Protein AF-Q3U8I1-F1 (afdb_monomer)

Secondary structure (DSSP, 8-state):
-HHHHHHHHHHHHHHHHHHHH-----TT-HHHHHHHHHHHT-HHHHTTSPPHHHHHHHHHHHHHHT--

Mean predicted aligned error: 3.15 Å

Organism: Mus musculus (NCBI:txid10090)

Nearest PDB structures (foldseek):
  6y2h-assembly4_D  TM=9.993E-01  e=3.660E-06  Homo sapiens
  6y2h-assembly1_A  TM=9.974E-01  e=4.432E-06  Homo sapiens
  4jzq-assembly2_B  TM=1.002E+00  e=1.015E-05  Homo sapiens
  1k0o-assembly1_A  TM=9.926E-01  e=1.586E-05  Homo sapiens
  1k0n-assembly1_A  TM=9.935E-01  e=2.181E-05  Homo sapiens

Structure (mmCIF, N/CA/C/O backbone):
data_AF-Q3U8I1-F1
#
_entry.id   AF-Q3U8I1-F1
#
loop_
_atom_site.group_PDB
_atom_site.id
_atom_site.type_symbol
_atom_site.label_atom_id
_atom_site.label_alt_id
_atom_site.label_comp_id
_atom_site.label_asym_id
_atom_site.label_entity_id
_atom_site.label_seq_id
_atom_site.pdbx_PDB_ins_code
_atom_site.Cartn_x
_atom_site.Cartn_y
_atom_site.Cartn_z
_atom_site.occupancy
_atom_site.B_iso_or_equiv
_atom_site.auth_seq_id
_atom_site.auth_comp_id
_atom_site.auth_asym_id
_atom_site.auth_atom_id
_atom_site.pdbx_PDB_model_num
ATOM 1 N N . LEU A 1 1 ? 4.687 8.670 -15.950 1.00 83.81 1 LEU A N 1
ATOM 2 C CA . LEU A 1 1 ? 3.703 9.623 -15.370 1.00 83.81 1 LEU A CA 1
ATOM 3 C C . LEU A 1 1 ? 2.550 8.903 -14.667 1.00 83.81 1 LEU A C 1
ATOM 5 O O . LEU A 1 1 ? 2.244 9.258 -13.537 1.00 83.81 1 LEU A O 1
ATOM 9 N N . ALA A 1 2 ? 1.930 7.894 -15.294 1.00 95.00 2 ALA A N 1
ATOM 10 C CA . ALA A 1 2 ? 0.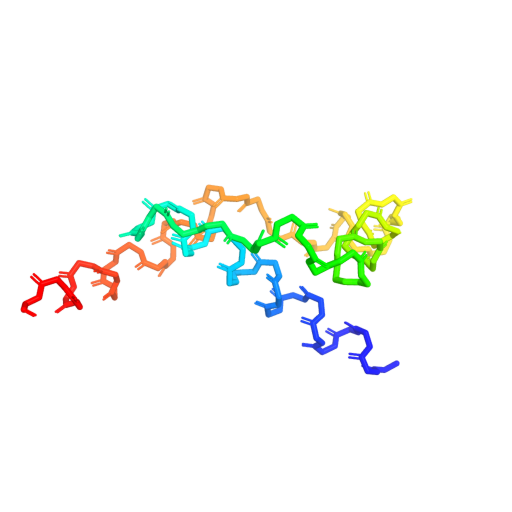841 7.125 -14.678 1.00 95.00 2 ALA A CA 1
ATOM 11 C C . ALA A 1 2 ? 1.259 6.440 -13.360 1.00 95.00 2 ALA A C 1
ATOM 13 O O . ALA A 1 2 ? 0.547 6.556 -12.363 1.00 95.00 2 ALA A O 1
ATOM 14 N N . ASP A 1 3 ? 2.442 5.817 -13.327 1.00 94.56 3 ASP A N 1
ATOM 15 C CA . ASP A 1 3 ? 2.937 5.088 -12.150 1.00 94.56 3 ASP A CA 1
ATOM 16 C C . ASP A 1 3 ? 3.151 6.000 -10.939 1.00 94.56 3 ASP A C 1
ATOM 18 O O . ASP A 1 3 ? 2.719 5.680 -9.836 1.00 94.56 3 ASP A O 1
ATOM 22 N N . CYS A 1 4 ? 3.724 7.186 -11.156 1.00 94.06 4 CYS A N 1
ATOM 23 C CA . CYS A 1 4 ? 3.968 8.175 -10.104 1.00 94.06 4 CYS A CA 1
ATOM 24 C C . CYS A 1 4 ? 2.671 8.675 -9.443 1.00 94.06 4 CYS A C 1
ATOM 26 O O . CYS A 1 4 ? 2.690 9.093 -8.292 1.00 94.06 4 CYS A O 1
ATOM 28 N N . ASN A 1 5 ? 1.542 8.640 -10.159 1.00 95.56 5 ASN A N 1
ATOM 29 C CA . ASN A 1 5 ? 0.236 9.019 -9.617 1.00 95.56 5 ASN A CA 1
ATOM 30 C C . ASN A 1 5 ? -0.454 7.837 -8.912 1.00 95.56 5 ASN A C 1
ATOM 32 O O . ASN A 1 5 ? -1.115 8.020 -7.889 1.00 95.56 5 ASN A O 1
ATOM 36 N N . LEU A 1 6 ? -0.320 6.625 -9.462 1.00 96.62 6 LEU A N 1
ATOM 37 C CA . LEU A 1 6 ? -1.017 5.439 -8.967 1.00 96.62 6 LEU A CA 1
ATOM 38 C C . LEU A 1 6 ? -0.318 4.791 -7.767 1.00 96.62 6 LEU A C 1
ATOM 40 O O . LEU A 1 6 ? -0.987 4.471 -6.786 1.00 96.62 6 LEU A O 1
ATOM 44 N N . LEU A 1 7 ? 1.000 4.590 -7.828 1.00 96.44 7 LEU A N 1
ATOM 45 C CA . LEU A 1 7 ? 1.748 3.818 -6.831 1.00 96.44 7 LEU A CA 1
ATOM 46 C C . LEU A 1 7 ? 1.640 4.383 -5.406 1.00 96.44 7 LEU A C 1
ATOM 48 O O . LEU A 1 7 ? 1.355 3.592 -4.504 1.00 96.44 7 LEU A O 1
ATOM 52 N N . PRO A 1 8 ? 1.762 5.708 -5.165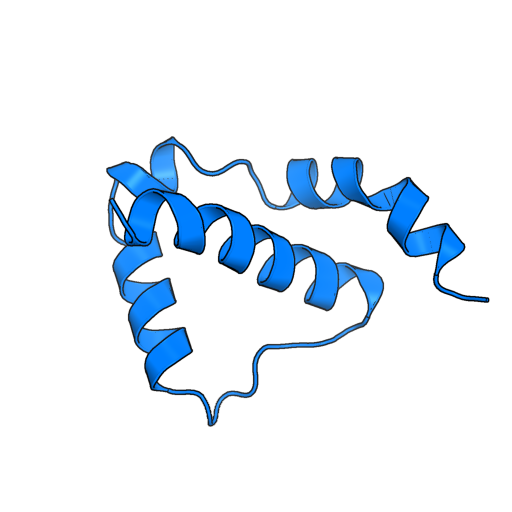 1.00 96.56 8 PRO A N 1
ATOM 53 C CA . PRO A 1 8 ? 1.598 6.251 -3.816 1.00 96.56 8 PRO A CA 1
ATOM 54 C C . PRO A 1 8 ? 0.196 5.989 -3.250 1.00 96.56 8 PRO A C 1
ATOM 56 O O . PRO A 1 8 ? 0.044 5.589 -2.098 1.00 96.56 8 PRO A O 1
ATOM 59 N N . LYS A 1 9 ? -0.846 6.136 -4.080 1.00 96.69 9 LYS A N 1
ATOM 60 C CA . LYS A 1 9 ? -2.240 5.883 -3.680 1.00 96.69 9 LYS A CA 1
ATOM 61 C C . LYS A 1 9 ? -2.482 4.405 -3.399 1.00 96.69 9 LYS A C 1
ATOM 63 O O . LYS A 1 9 ? -3.117 4.064 -2.405 1.00 96.69 9 LYS A O 1
ATOM 68 N N . LEU A 1 10 ? -1.960 3.529 -4.255 1.00 97.12 10 LEU A N 1
ATOM 69 C CA . LEU A 1 10 ? -2.103 2.087 -4.101 1.00 97.12 10 LEU A CA 1
ATOM 70 C C . LEU A 1 10 ? -1.383 1.579 -2.844 1.00 97.12 10 LEU A C 1
ATOM 72 O O . LEU A 1 10 ? -1.927 0.735 -2.133 1.00 97.12 10 LEU A O 1
ATOM 76 N N . HIS A 1 11 ? -0.204 2.125 -2.533 1.00 96.88 11 HIS A N 1
ATOM 77 C CA . HIS A 1 11 ? 0.507 1.837 -1.289 1.00 96.88 11 HIS A CA 1
ATOM 78 C C . HIS A 1 11 ? -0.305 2.260 -0.061 1.00 96.88 11 HIS A C 1
ATOM 80 O O . HIS A 1 11 ? -0.507 1.444 0.837 1.00 96.88 11 HIS A O 1
ATOM 86 N N . ILE A 1 12 ? -0.846 3.484 -0.050 1.00 97.25 12 ILE A N 1
ATOM 87 C CA . ILE A 1 12 ? -1.706 3.961 1.043 1.00 97.25 12 ILE A CA 1
ATOM 88 C C . ILE A 1 12 ? -2.907 3.029 1.233 1.00 97.25 12 ILE A C 1
ATOM 90 O O . ILE A 1 12 ? -3.180 2.608 2.355 1.00 97.25 12 ILE A O 1
ATOM 94 N N . VAL A 1 13 ? -3.599 2.654 0.150 1.00 96.62 13 VAL A N 1
ATOM 95 C CA . VAL A 1 13 ? -4.737 1.721 0.215 1.00 96.62 13 VAL A CA 1
ATOM 96 C C . VAL A 1 13 ? -4.316 0.383 0.820 1.00 96.62 13 VAL A C 1
ATOM 98 O O . VAL A 1 13 ? -4.994 -0.099 1.724 1.00 96.62 13 VAL A O 1
ATOM 101 N N . LYS A 1 14 ? -3.194 -0.198 0.376 1.00 97.12 14 LYS A N 1
ATOM 102 C CA . LYS A 1 14 ? -2.673 -1.464 0.914 1.00 97.12 14 LYS A CA 1
ATOM 103 C C . LYS A 1 14 ? -2.429 -1.376 2.428 1.00 97.12 14 LYS A C 1
ATOM 105 O O . LYS A 1 14 ? -2.875 -2.259 3.156 1.00 97.12 14 LYS A O 1
ATOM 110 N N . VAL A 1 15 ? -1.750 -0.328 2.900 1.00 97.62 15 VAL A N 1
ATOM 111 C CA . VAL A 1 15 ? -1.391 -0.157 4.321 1.00 97.62 15 VAL A CA 1
ATOM 112 C C . VAL A 1 15 ? -2.628 0.120 5.180 1.00 97.62 15 VAL A C 1
ATOM 114 O O . VAL A 1 15 ? -2.900 -0.597 6.145 1.00 97.62 15 VAL A O 1
ATOM 117 N N . VAL A 1 16 ? -3.428 1.123 4.810 1.00 97.38 16 VAL A N 1
ATOM 118 C CA . VAL A 1 16 ? -4.587 1.573 5.598 1.00 97.38 16 VAL A CA 1
ATOM 119 C C . VAL A 1 16 ? -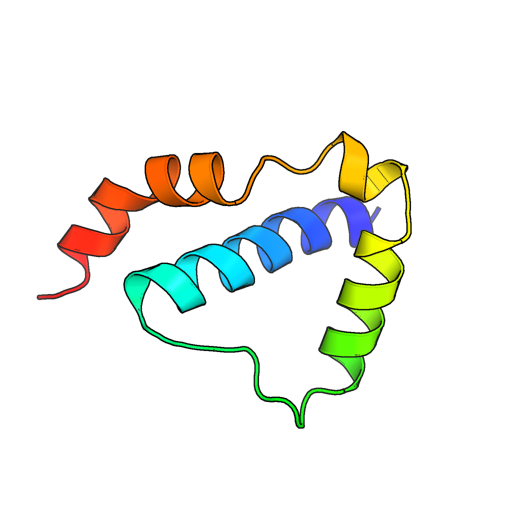5.675 0.501 5.645 1.00 97.38 16 VAL A C 1
ATOM 121 O O . VAL A 1 16 ? -6.228 0.236 6.716 1.00 97.38 16 VAL A O 1
ATOM 124 N N . ALA A 1 17 ? -5.984 -0.147 4.516 1.00 96.44 17 ALA A N 1
ATOM 125 C CA . ALA A 1 17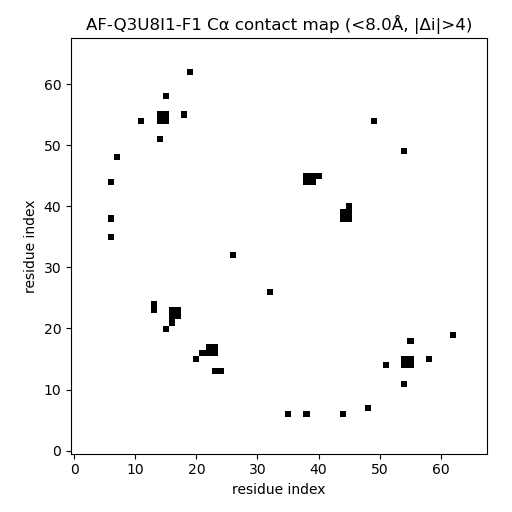 ? -7.016 -1.182 4.473 1.00 96.44 17 ALA A CA 1
ATOM 126 C C . ALA A 1 17 ? -6.626 -2.402 5.317 1.00 96.44 17 ALA A C 1
ATOM 128 O O . ALA A 1 17 ? -7.463 -2.930 6.060 1.00 96.44 17 ALA A O 1
ATOM 129 N N . LYS A 1 18 ? -5.345 -2.794 5.290 1.00 96.75 18 LYS A N 1
ATOM 130 C CA . LYS A 1 18 ? -4.846 -3.868 6.147 1.00 96.75 18 LYS A CA 1
ATOM 131 C C . LYS A 1 18 ? -4.941 -3.489 7.620 1.00 96.75 18 LYS A C 1
ATOM 133 O O . LYS A 1 18 ? -5.530 -4.237 8.399 1.00 96.75 18 LYS A O 1
ATOM 138 N N . LYS A 1 19 ? -4.433 -2.313 8.000 1.00 96.88 19 LYS A N 1
ATOM 139 C CA . LYS A 1 19 ? -4.394 -1.873 9.400 1.00 96.88 19 LYS A CA 1
ATOM 140 C C . LYS A 1 19 ? -5.780 -1.710 10.021 1.00 96.88 19 LYS A C 1
ATOM 142 O O . LYS A 1 19 ? -6.010 -2.174 11.134 1.00 96.88 19 LYS A O 1
ATOM 147 N N . TYR A 1 20 ? -6.692 -1.035 9.326 1.00 96.25 20 TYR A N 1
ATOM 148 C CA . TYR A 1 20 ? -7.947 -0.580 9.930 1.00 96.25 20 TYR A CA 1
ATOM 149 C C . TYR A 1 20 ? -9.165 -1.422 9.569 1.00 96.25 20 TYR A C 1
ATOM 151 O O . TYR A 1 20 ? -10.210 -1.260 10.200 1.00 96.25 20 TYR A O 1
ATOM 159 N N . ARG A 1 21 ? -9.077 -2.284 8.553 1.00 94.50 21 ARG A N 1
ATOM 160 C CA . ARG A 1 21 ? -10.202 -3.115 8.093 1.00 94.50 21 ARG A CA 1
ATOM 161 C C . ARG A 1 21 ? -9.843 -4.591 7.935 1.00 94.50 21 ARG A C 1
ATOM 163 O O . ARG A 1 21 ? -10.689 -5.359 7.493 1.00 94.50 21 ARG A O 1
ATOM 170 N N . ASN A 1 22 ? -8.618 -4.986 8.301 1.00 95.19 22 ASN A N 1
ATOM 171 C CA . ASN A 1 22 ? -8.082 -6.334 8.093 1.00 95.19 22 ASN A CA 1
ATOM 172 C C . ASN A 1 22 ? -8.314 -6.849 6.660 1.00 95.19 22 ASN A C 1
ATOM 174 O O . ASN A 1 22 ? -8.563 -8.032 6.437 1.00 95.19 22 ASN A O 1
ATOM 178 N N . PHE A 1 23 ? -8.268 -5.936 5.692 1.00 96.25 23 PHE A N 1
ATOM 179 C CA . PHE A 1 23 ? -8.459 -6.248 4.288 1.00 96.25 23 PHE A CA 1
ATOM 180 C C . PHE A 1 23 ? -7.098 -6.328 3.604 1.00 96.25 23 PHE A C 1
ATOM 182 O O . PHE A 1 23 ? -6.324 -5.372 3.636 1.00 96.25 23 PHE A O 1
ATOM 189 N N . ASP A 1 24 ? -6.830 -7.455 2.955 1.00 96.62 24 ASP A N 1
ATOM 190 C CA . ASP A 1 24 ? -5.685 -7.634 2.069 1.00 96.62 24 ASP A CA 1
ATOM 191 C C . ASP A 1 24 ? -6.152 -7.630 0.613 1.00 96.62 24 ASP A C 1
ATOM 193 O O . ASP A 1 24 ? -7.219 -8.156 0.290 1.00 96.62 24 ASP A O 1
ATOM 197 N N . ILE A 1 25 ? -5.317 -7.107 -0.290 1.00 96.31 25 ILE A N 1
ATOM 198 C CA . ILE A 1 25 ? -5.530 -7.282 -1.730 1.00 96.31 25 ILE A CA 1
ATOM 199 C C . ILE A 1 25 ? -5.558 -8.796 -2.014 1.00 96.31 25 ILE A C 1
ATOM 201 O O . ILE A 1 25 ? -4.581 -9.484 -1.700 1.00 96.31 25 ILE A O 1
ATOM 205 N N . PRO A 1 26 ? -6.635 -9.350 -2.603 1.00 97.44 26 PRO A N 1
ATOM 206 C CA . PRO A 1 26 ? -6.746 -10.788 -2.813 1.00 97.44 26 PRO A CA 1
ATOM 207 C C . PRO A 1 26 ? -5.538 -11.359 -3.562 1.00 97.44 26 PRO A C 1
ATOM 209 O O . PRO A 1 26 ? -5.100 -10.808 -4.572 1.00 97.44 26 PRO A O 1
ATOM 212 N N . LYS A 1 27 ? -5.008 -12.502 -3.107 1.00 95.25 27 LYS A N 1
ATOM 213 C CA . LYS A 1 27 ? -3.837 -13.151 -3.735 1.00 95.25 27 LYS A CA 1
ATOM 214 C C . LYS A 1 27 ? -4.068 -13.523 -5.206 1.00 95.25 27 LYS A C 1
ATOM 216 O O . LYS A 1 27 ? -3.120 -13.551 -5.982 1.00 95.25 27 LYS A O 1
ATOM 221 N N . GLY A 1 28 ? -5.325 -13.751 -5.598 1.00 97.81 28 GLY A N 1
ATOM 222 C CA . GLY A 1 28 ? -5.713 -14.011 -6.988 1.00 97.81 28 GLY A CA 1
ATOM 223 C C . GLY A 1 28 ? -5.518 -12.817 -7.934 1.00 97.81 28 GLY A C 1
ATOM 224 O O . GLY A 1 28 ? -5.456 -13.010 -9.144 1.00 97.81 28 GLY A O 1
ATOM 225 N N . MET A 1 29 ? -5.356 -11.592 -7.417 1.00 97.75 29 MET A N 1
ATOM 226 C CA . MET A 1 29 ? -5.057 -10.397 -8.217 1.00 97.75 29 MET A CA 1
ATOM 227 C C . MET A 1 29 ? -3.562 -10.317 -8.561 1.00 97.75 29 MET A C 1
ATOM 229 O O . MET A 1 29 ? -2.858 -9.372 -8.200 1.00 97.75 29 MET A O 1
ATOM 233 N N . THR A 1 30 ? -3.057 -11.331 -9.262 1.00 97.88 30 THR A N 1
ATOM 234 C CA . THR A 1 30 ? -1.622 -11.529 -9.535 1.00 97.88 30 THR A CA 1
ATOM 235 C C . THR A 1 30 ? -0.974 -10.363 -10.283 1.00 97.88 30 THR A C 1
ATOM 237 O O . THR A 1 30 ? 0.189 -10.051 -10.037 1.00 97.88 30 THR A O 1
ATOM 240 N N . GLY A 1 31 ? -1.719 -9.670 -11.151 1.00 97.81 31 GLY A N 1
ATOM 241 C CA . GLY A 1 31 ? -1.241 -8.472 -11.846 1.00 97.81 31 GLY A CA 1
ATOM 242 C C . GLY A 1 31 ? -0.900 -7.319 -10.897 1.00 97.81 31 GLY A C 1
ATOM 243 O O . GLY A 1 31 ? 0.143 -6.690 -11.058 1.00 97.81 31 GLY A O 1
ATOM 244 N N . ILE A 1 32 ? -1.730 -7.093 -9.872 1.00 96.94 32 ILE A N 1
ATOM 245 C CA . ILE A 1 32 ? -1.509 -6.045 -8.862 1.00 96.94 32 ILE A CA 1
ATOM 246 C C . ILE A 1 32 ? -0.301 -6.398 -7.999 1.00 96.94 32 ILE A C 1
ATOM 248 O O . ILE A 1 32 ? 0.564 -5.554 -7.775 1.00 96.94 32 ILE A O 1
ATOM 252 N N . TRP A 1 33 ? -0.210 -7.653 -7.557 1.00 97.62 33 TRP A N 1
ATOM 253 C CA . TRP A 1 33 ? 0.924 -8.120 -6.764 1.00 97.62 33 TRP A CA 1
ATOM 254 C C . TRP A 1 33 ? 2.237 -8.003 -7.529 1.00 97.62 33 TRP A C 1
ATOM 256 O O . TRP A 1 33 ? 3.183 -7.424 -7.008 1.00 97.62 33 TRP A O 1
ATOM 266 N N . ARG A 1 34 ? 2.277 -8.449 -8.789 1.00 97.94 34 ARG A N 1
ATOM 267 C CA . ARG A 1 34 ? 3.457 -8.288 -9.648 1.00 97.94 34 ARG A CA 1
ATOM 268 C C . ARG A 1 34 ? 3.844 -6.817 -9.812 1.00 97.94 34 ARG A C 1
ATOM 270 O O . ARG A 1 34 ? 5.023 -6.491 -9.738 1.00 97.94 34 ARG A O 1
ATOM 277 N N . TYR A 1 35 ? 2.866 -5.935 -10.018 1.00 97.50 35 TYR A N 1
ATOM 278 C CA . TYR A 1 35 ? 3.111 -4.501 -10.158 1.00 97.50 35 TYR A CA 1
ATOM 279 C C . TYR A 1 35 ? 3.702 -3.886 -8.882 1.00 97.50 35 TYR A C 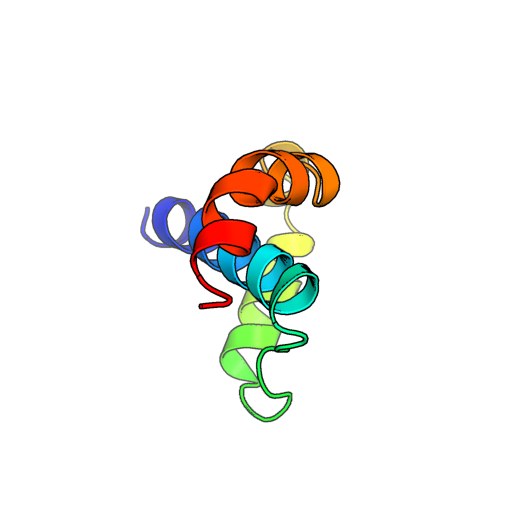1
ATOM 281 O O . TYR A 1 35 ? 4.736 -3.226 -8.944 1.00 97.50 35 TYR A O 1
ATOM 289 N N . LEU A 1 36 ? 3.104 -4.171 -7.723 1.00 96.56 36 LEU A N 1
ATOM 290 C CA . LEU A 1 36 ? 3.604 -3.712 -6.429 1.00 96.56 36 LEU A CA 1
ATOM 291 C C . LEU A 1 36 ? 4.999 -4.261 -6.128 1.00 96.56 36 LEU A C 1
ATOM 293 O O . LEU A 1 36 ? 5.869 -3.494 -5.737 1.00 96.56 36 LEU A O 1
ATOM 297 N N . THR A 1 37 ? 5.239 -5.558 -6.336 1.00 96.88 37 THR A N 1
ATOM 298 C CA . THR A 1 37 ? 6.558 -6.171 -6.121 1.00 96.88 37 THR A CA 1
ATOM 299 C C . THR A 1 37 ? 7.630 -5.502 -6.975 1.00 96.88 37 THR A C 1
ATOM 301 O O . THR A 1 37 ? 8.681 -5.149 -6.448 1.00 96.88 37 THR A O 1
ATOM 304 N N . ASN A 1 38 ? 7.348 -5.259 -8.257 1.00 97.44 38 ASN A N 1
ATOM 305 C CA . ASN A 1 38 ? 8.280 -4.569 -9.147 1.00 97.44 38 ASN A CA 1
ATOM 306 C C . ASN A 1 38 ? 8.513 -3.110 -8.732 1.00 97.44 38 ASN A C 1
ATOM 308 O O . ASN A 1 38 ? 9.613 -2.600 -8.906 1.00 97.44 38 ASN A O 1
ATOM 312 N N . ALA A 1 39 ? 7.498 -2.422 -8.205 1.00 96.81 39 ALA A N 1
ATOM 313 C CA . ALA A 1 39 ? 7.650 -1.057 -7.712 1.00 96.81 39 ALA A CA 1
ATOM 314 C C . ALA A 1 39 ? 8.478 -1.004 -6.420 1.00 96.81 39 ALA A C 1
ATOM 316 O O . ALA A 1 39 ? 9.372 -0.177 -6.299 1.00 96.81 39 ALA A O 1
ATOM 317 N N . TYR A 1 40 ? 8.244 -1.916 -5.474 1.00 95.88 40 TYR A N 1
ATOM 318 C CA . TYR A 1 40 ? 9.018 -1.994 -4.230 1.00 95.88 40 TYR A CA 1
ATOM 319 C C . TYR A 1 40 ? 10.475 -2.440 -4.429 1.00 95.88 40 TYR A C 1
ATOM 321 O O . TYR A 1 40 ? 11.257 -2.348 -3.491 1.00 95.88 40 TYR A O 1
ATOM 329 N N . SER A 1 41 ? 10.864 -2.918 -5.614 1.00 96.69 41 SER A N 1
ATOM 330 C CA . SER A 1 41 ? 12.269 -3.185 -5.951 1.00 96.69 41 SER A CA 1
ATOM 331 C C . SER A 1 41 ? 12.958 -2.011 -6.657 1.00 96.69 41 SER A C 1
ATOM 333 O O . SER A 1 41 ? 14.057 -2.185 -7.180 1.00 96.69 41 SER A O 1
ATOM 335 N N . ARG A 1 42 ? 12.294 -0.855 -6.776 1.00 96.81 42 ARG A N 1
ATOM 336 C CA . ARG A 1 42 ? 12.796 0.334 -7.475 1.00 96.81 42 ARG A CA 1
ATOM 337 C C . ARG A 1 42 ? 13.053 1.460 -6.487 1.00 96.81 42 ARG A C 1
ATOM 339 O O . ARG A 1 42 ? 12.139 1.873 -5.773 1.00 96.81 42 ARG A O 1
ATOM 346 N N . ASP A 1 43 ? 14.276 1.974 -6.510 1.00 96.56 43 ASP A N 1
ATOM 347 C CA . ASP A 1 43 ? 14.749 3.043 -5.628 1.00 96.56 43 ASP A CA 1
ATOM 348 C C . ASP A 1 43 ? 13.897 4.310 -5.734 1.00 96.56 43 ASP A C 1
ATOM 350 O O . ASP A 1 43 ? 13.658 4.991 -4.738 1.00 96.56 43 ASP A O 1
ATOM 354 N N . GLU A 1 44 ? 13.380 4.613 -6.927 1.00 96.00 44 GLU A N 1
ATOM 355 C CA . GLU A 1 44 ? 12.527 5.776 -7.172 1.00 96.00 44 GLU A CA 1
ATOM 356 C C . GLU A 1 44 ? 11.245 5.732 -6.339 1.00 96.00 44 GLU A C 1
ATOM 358 O O . GLU A 1 44 ? 10.733 6.775 -5.933 1.00 96.00 44 GLU A O 1
ATOM 363 N N . PHE A 1 45 ? 10.725 4.532 -6.078 1.00 94.25 45 PHE A N 1
ATOM 364 C CA . PHE A 1 45 ? 9.532 4.347 -5.268 1.00 94.25 45 PHE A CA 1
ATOM 365 C C . PHE A 1 45 ? 9.874 4.128 -3.794 1.00 94.25 45 PHE A C 1
ATOM 367 O O . PHE A 1 45 ? 9.274 4.763 -2.931 1.00 94.25 45 PHE A O 1
ATOM 374 N N . THR A 1 46 ? 10.844 3.268 -3.481 1.00 93.75 46 THR A N 1
ATOM 375 C CA . THR A 1 46 ? 11.181 2.933 -2.088 1.00 93.75 46 THR A CA 1
ATOM 376 C C . THR A 1 46 ? 11.758 4.111 -1.313 1.00 93.75 46 THR A C 1
ATOM 378 O O . THR A 1 46 ? 11.414 4.275 -0.147 1.00 93.75 46 THR A O 1
ATOM 381 N N . ASN A 1 47 ? 12.567 4.964 -1.949 1.00 94.25 47 ASN A N 1
ATOM 382 C CA . ASN A 1 47 ? 13.184 6.115 -1.283 1.00 94.25 47 ASN A CA 1
ATOM 383 C C . ASN A 1 47 ? 12.251 7.329 -1.166 1.00 94.25 47 ASN A C 1
ATOM 385 O O . ASN A 1 47 ? 12.582 8.287 -0.471 1.00 94.25 47 ASN A O 1
ATOM 389 N N . THR A 1 48 ? 11.108 7.324 -1.859 1.00 94.44 48 THR A N 1
ATOM 390 C CA . THR A 1 48 ? 10.145 8.441 -1.854 1.00 94.44 48 THR A CA 1
ATOM 391 C C . THR A 1 48 ? 8.829 8.100 -1.163 1.00 94.44 48 THR A C 1
ATOM 393 O O . THR A 1 48 ? 8.063 9.000 -0.815 1.00 94.44 48 THR A O 1
ATOM 396 N N . CYS A 1 49 ? 8.545 6.814 -0.957 1.00 91.50 49 CYS A N 1
ATOM 397 C CA . CYS A 1 49 ? 7.354 6.362 -0.261 1.00 91.50 49 CYS A CA 1
ATOM 398 C C . CYS A 1 49 ? 7.487 6.617 1.252 1.00 91.50 49 CYS A C 1
ATOM 400 O O . CYS A 1 49 ? 8.520 6.274 1.830 1.00 91.50 49 CYS A O 1
ATOM 402 N N . PRO A 1 50 ? 6.456 7.172 1.921 1.00 92.88 50 PRO A N 1
ATOM 403 C CA . PRO A 1 50 ? 6.446 7.262 3.377 1.00 92.88 50 PRO A CA 1
ATOM 404 C C . PRO A 1 50 ? 6.464 5.868 4.006 1.00 92.88 50 PRO A C 1
ATOM 406 O O . PRO A 1 50 ? 6.047 4.883 3.387 1.00 92.88 50 PRO A O 1
ATOM 409 N N . SER A 1 51 ? 6.906 5.790 5.258 1.00 94.56 51 SER A N 1
ATOM 410 C CA . SER A 1 51 ? 6.843 4.539 6.011 1.00 94.56 51 SER A CA 1
ATOM 411 C C . SER A 1 51 ? 5.392 4.143 6.303 1.00 94.56 51 SER A C 1
ATOM 41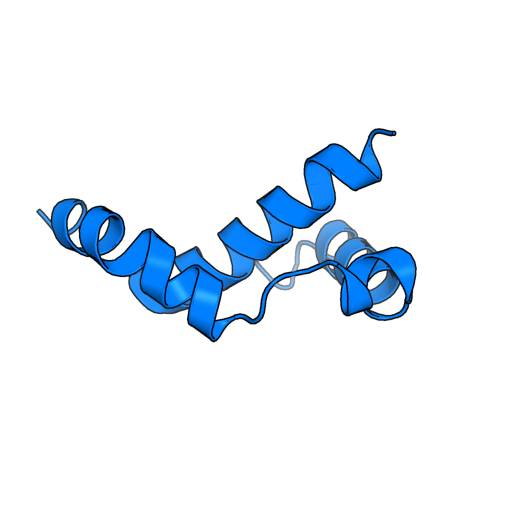3 O O . SER A 1 51 ? 4.532 5.001 6.527 1.00 94.56 51 SER A O 1
ATOM 415 N N . ASP A 1 52 ? 5.122 2.836 6.395 1.00 96.81 52 ASP A N 1
ATOM 416 C CA . ASP A 1 52 ? 3.788 2.318 6.729 1.00 96.81 52 ASP A CA 1
ATOM 417 C C . ASP A 1 52 ? 3.225 2.984 8.003 1.00 96.81 52 ASP A C 1
ATOM 419 O O . ASP A 1 52 ? 2.056 3.357 8.054 1.00 96.81 52 ASP A O 1
ATOM 423 N N . LYS A 1 53 ? 4.070 3.226 9.015 1.00 97.06 53 LYS A N 1
ATOM 424 C CA . LYS A 1 53 ? 3.670 3.855 10.284 1.00 97.06 53 LYS A CA 1
ATOM 425 C C . LYS A 1 53 ? 3.193 5.300 10.114 1.00 97.06 53 LYS A C 1
ATOM 427 O O . LYS A 1 53 ? 2.234 5.697 10.773 1.00 97.06 53 LYS A O 1
ATOM 432 N N . GLU A 1 54 ? 3.839 6.089 9.261 1.00 97.62 54 GLU A N 1
ATOM 433 C CA . GLU A 1 54 ? 3.410 7.468 8.989 1.00 97.62 54 GLU A CA 1
ATOM 434 C C . GLU A 1 54 ? 2.059 7.490 8.277 1.00 97.62 54 GLU A C 1
ATOM 436 O O . GLU A 1 54 ? 1.183 8.278 8.638 1.00 97.62 54 GLU A O 1
ATOM 441 N N . VAL A 1 55 ? 1.857 6.573 7.326 1.00 97.81 55 VAL A N 1
ATOM 442 C CA . VAL A 1 55 ? 0.576 6.397 6.633 1.00 97.81 55 VAL A CA 1
ATOM 443 C C . VAL A 1 55 ? -0.524 5.992 7.616 1.00 97.81 55 VAL A C 1
ATOM 445 O O . VAL A 1 55 ? -1.613 6.565 7.592 1.00 97.81 55 VAL A O 1
ATOM 448 N N . GLU A 1 56 ? -0.252 5.043 8.513 1.00 97.62 56 GLU A N 1
ATOM 449 C CA . GLU A 1 56 ? -1.197 4.652 9.562 1.00 97.62 56 GLU A CA 1
ATOM 450 C C . GLU A 1 56 ? -1.576 5.848 10.446 1.00 97.62 56 GLU A C 1
ATOM 452 O O . GLU A 1 56 ? -2.760 6.145 10.612 1.00 97.62 56 GLU A O 1
ATOM 457 N N . ILE A 1 57 ? -0.589 6.581 10.971 1.00 97.50 57 ILE A N 1
ATOM 458 C CA . ILE A 1 57 ? -0.826 7.748 11.834 1.00 97.50 57 ILE A CA 1
ATOM 459 C C . ILE A 1 57 ? -1.690 8.788 11.112 1.00 97.50 57 ILE A C 1
ATOM 461 O O . I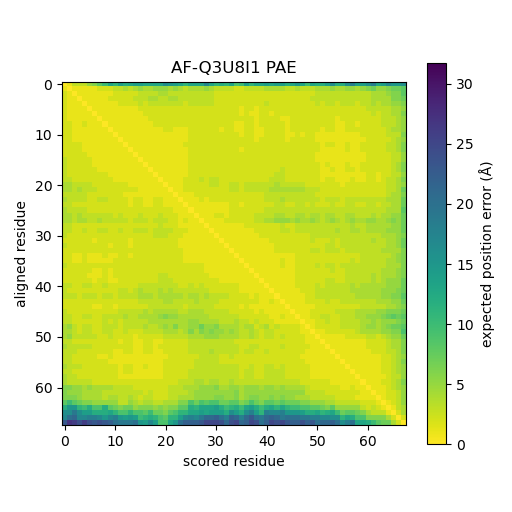LE A 1 57 ? -2.690 9.238 11.679 1.00 97.50 57 ILE A O 1
ATOM 465 N N . ALA A 1 58 ? -1.361 9.107 9.858 1.00 97.62 58 ALA A N 1
ATOM 466 C CA . ALA A 1 58 ? -2.085 10.090 9.054 1.00 97.62 58 ALA A CA 1
ATOM 467 C C . ALA A 1 58 ? -3.568 9.731 8.843 1.00 97.62 58 ALA A C 1
ATOM 469 O O . ALA A 1 58 ? -4.416 10.621 8.786 1.00 97.62 58 ALA A O 1
ATOM 470 N N . TYR A 1 59 ? -3.903 8.440 8.762 1.00 96.69 59 TYR A N 1
ATOM 471 C CA . TYR A 1 59 ? -5.280 7.972 8.549 1.00 96.69 59 TYR A CA 1
ATOM 472 C C . TYR A 1 59 ? -6.012 7.572 9.833 1.00 96.69 59 TYR A C 1
ATOM 474 O O . TYR A 1 59 ? -7.207 7.264 9.783 1.00 96.69 59 TYR A O 1
ATOM 482 N N . SER A 1 60 ? -5.338 7.601 10.983 1.00 96.12 60 SER A N 1
ATOM 483 C CA . SER A 1 60 ? -5.863 7.080 12.245 1.00 96.12 60 SER A CA 1
ATOM 484 C C . SER A 1 60 ? -7.200 7.701 12.663 1.00 96.12 60 SER A C 1
ATOM 486 O O . SER A 1 60 ? -8.102 6.980 13.091 1.00 96.12 60 SER A O 1
ATOM 488 N N . ASP A 1 61 ? -7.378 9.009 12.490 1.00 94.56 61 ASP A N 1
ATOM 489 C CA . ASP A 1 61 ? -8.607 9.698 12.894 1.00 94.56 61 ASP A CA 1
ATOM 490 C C . ASP A 1 61 ? -9.760 9.504 11.910 1.00 94.56 61 ASP A C 1
ATOM 492 O O . ASP A 1 61 ? -10.911 9.346 12.324 1.00 94.56 61 ASP A O 1
ATOM 496 N N . VAL A 1 62 ? -9.471 9.452 10.608 1.00 93.75 62 VAL A N 1
ATOM 497 C CA . VAL A 1 62 ? -10.490 9.184 9.582 1.00 93.75 62 VAL A CA 1
ATOM 498 C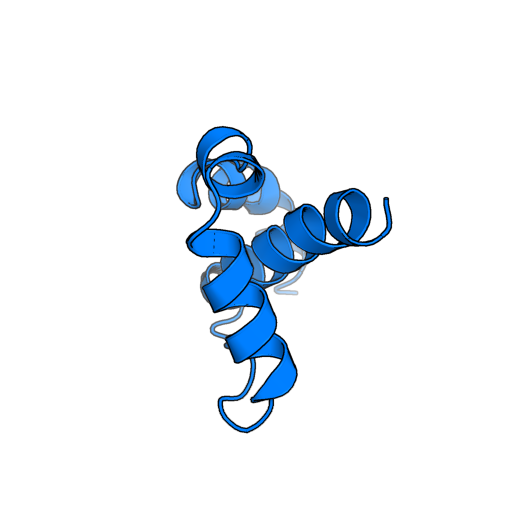 C . VAL A 1 62 ? -10.970 7.733 9.681 1.00 93.75 62 VAL A C 1
ATOM 500 O O . VAL A 1 62 ? -12.172 7.470 9.634 1.00 93.75 62 VAL A O 1
ATOM 503 N N . ALA A 1 63 ? -10.055 6.787 9.904 1.00 91.62 63 ALA A N 1
ATOM 504 C CA . ALA A 1 63 ? -10.374 5.366 9.995 1.00 91.62 63 ALA A CA 1
ATOM 505 C C . ALA A 1 63 ? -11.274 5.013 11.195 1.00 91.62 63 ALA A C 1
ATOM 507 O O . ALA A 1 63 ? -12.143 4.142 11.058 1.00 91.62 63 ALA A O 1
ATOM 508 N N . LYS A 1 64 ? -11.104 5.705 12.335 1.00 87.25 64 LYS A N 1
ATOM 509 C CA . LYS A 1 64 ? -11.953 5.580 13.540 1.00 87.25 64 LYS A CA 1
ATOM 510 C C . LYS A 1 64 ? -13.385 6.068 13.313 1.00 87.25 64 LYS A C 1
ATOM 512 O O . LYS A 1 64 ? -14.320 5.522 13.880 1.00 87.25 64 LYS A O 1
ATOM 517 N N . ARG A 1 65 ? -13.586 7.110 12.501 1.00 86.69 65 ARG A N 1
ATOM 518 C CA . ARG A 1 65 ? -14.930 7.675 12.250 1.00 86.69 65 ARG A CA 1
ATOM 519 C C . ARG A 1 65 ? -15.803 6.765 11.389 1.00 86.69 65 ARG A C 1
ATOM 521 O O . ARG A 1 65 ? -17.022 6.822 11.476 1.00 86.69 65 ARG A O 1
ATOM 528 N N . LEU A 1 66 ? -15.164 5.934 10.572 1.00 75.62 66 LEU A N 1
ATOM 529 C CA . LEU A 1 66 ? -15.797 5.023 9.624 1.00 75.62 66 LEU A CA 1
ATOM 530 C C . LEU A 1 66 ? -16.180 3.660 10.237 1.00 75.62 66 LEU A C 1
ATOM 532 O O . LEU A 1 66 ? -16.553 2.763 9.490 1.00 75.62 66 LEU A O 1
ATOM 536 N N . THR A 1 67 ? -16.018 3.454 11.548 1.00 66.50 67 THR A N 1
ATOM 537 C CA . THR A 1 67 ? -16.476 2.241 12.263 1.00 66.50 67 THR A CA 1
ATOM 538 C C . THR A 1 67 ? -17.829 2.450 12.958 1.00 66.50 67 THR A C 1
ATOM 540 O O . THR A 1 67 ? -18.077 1.840 13.994 1.00 66.50 67 THR A O 1
ATOM 543 N N . LYS A 1 68 ? -18.666 3.350 12.429 1.00 51.22 68 LYS A N 1
ATOM 544 C CA . LYS A 1 68 ? -20.057 3.541 12.862 1.00 51.22 68 LYS A CA 1
ATOM 545 C C . LYS A 1 68 ? -20.996 2.601 12.123 1.00 51.22 68 LYS A C 1
ATOM 547 O O . LYS A 1 68 ? -20.783 2.431 10.904 1.00 51.22 68 LYS A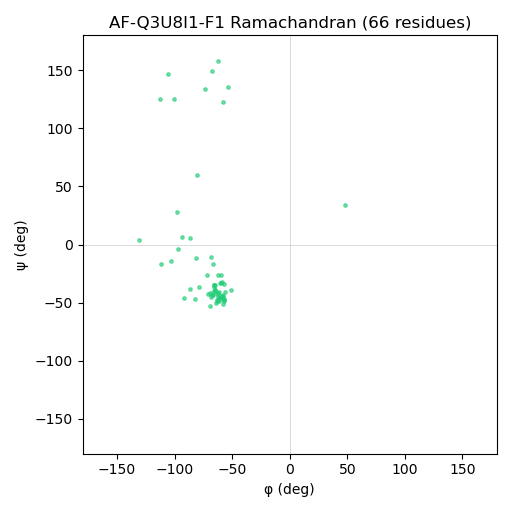 O 1
#

Solvent-accessible surface area (backbone atoms only — not comparable to full-atom values): 4161 Å² total; per-residue (Å²): 114,69,62,77,63,46,51,64,54,52,50,49,50,55,49,46,35,33,75,76,64,75,41,70,83,60,81,87,48,50,70,59,53,53,51,51,54,58,43,68,72,32,66,81,46,55,76,68,52,77,55,67,66,57,54,43,60,75,42,47,69,64,58,62,67,71,75,115

Sequence (68 aa):
LADCNLLPKLHIVKVVAKKYRNFDIPKGMTGIWRYLTNAYSRDEFTNTCPSDKEVEIAYSDVAKRLTK

pLDDT: mean 94.35, std 7.23, range [51.22, 97.94]

Radius of gyration: 12.85 Å; Cα contacts (8 Å, |Δi|>4): 28; chains: 1; bounding box: 35×24×29 Å

InterPro domains:
  IPR036282 Glutathione S-transferase, C-terminal domain superfamily [SSF47616] (1-65)

Foldseek 3Di:
DVCVVVVLVVVLCQLQCCPLVVDHDDPVPVVVVVVNVVQCVDCVRVVPHDDSVVSCVVCVVVSVVVPD